Protein AF-A0A5C3Q9J0-F1 (afdb_monomer_lite)

Organism: NCBI:txid1884261

pLDDT: mean 81.9, std 16.35, range [31.33, 96.19]

Sequence (127 aa):
MQARLSEILRVDNQVYGLVSDKAHKMFHNQGKLLMTTSTYLPVIKQWLPVLYSFMNGLTSEHYCHHFLVLFQTLTRQRHEDGLQVTDEDFTMVIDFSSAERNGFLQAYIDLHCKTPGMICKAARQVV

Structure (mmCIF, N/CA/C/O backbone):
data_AF-A0A5C3Q9J0-F1
#
_entry.id   AF-A0A5C3Q9J0-F1
#
loop_
_atom_site.group_PDB
_atom_site.id
_atom_site.type_symbol
_atom_site.label_atom_id
_atom_site.label_alt_id
_atom_site.label_comp_id
_atom_site.label_asym_id
_atom_site.label_entity_id
_atom_site.label_seq_id
_atom_site.pdbx_PDB_ins_code
_atom_site.Cartn_x
_atom_site.Cartn_y
_atom_site.Cartn_z
_atom_site.occupancy
_atom_site.B_iso_or_equiv
_atom_site.auth_seq_id
_atom_site.auth_comp_id
_atom_site.auth_asym_id
_atom_site.auth_atom_id
_atom_site.pdbx_PDB_model_num
ATOM 1 N N . MET A 1 1 ? 5.643 -21.568 -8.780 1.00 36.72 1 MET A N 1
ATOM 2 C CA . MET A 1 1 ? 5.944 -20.384 -9.609 1.00 36.72 1 MET A CA 1
ATOM 3 C C . MET A 1 1 ? 5.547 -19.173 -8.779 1.00 36.72 1 MET A C 1
ATOM 5 O O . MET A 1 1 ? 4.367 -19.011 -8.506 1.00 36.72 1 MET A O 1
ATOM 9 N N . GLN A 1 2 ? 6.518 -18.451 -8.225 1.00 44.84 2 GLN A N 1
ATOM 10 C CA . GLN A 1 2 ? 6.285 -17.329 -7.314 1.00 44.84 2 GLN A CA 1
ATOM 11 C C . GLN A 1 2 ? 6.453 -16.063 -8.157 1.00 44.84 2 GLN A C 1
ATOM 13 O O . GLN A 1 2 ? 7.580 -15.705 -8.481 1.00 44.84 2 GLN A O 1
ATOM 18 N N . ALA A 1 3 ? 5.352 -15.473 -8.623 1.00 55.72 3 ALA A N 1
ATOM 19 C CA . ALA A 1 3 ? 5.425 -14.219 -9.369 1.00 55.72 3 ALA A CA 1
ATOM 20 C C . ALA A 1 3 ? 5.941 -13.119 -8.428 1.00 55.72 3 ALA A C 1
ATOM 22 O O . ALA A 1 3 ? 5.452 -13.004 -7.298 1.00 55.72 3 ALA A O 1
ATOM 23 N N . ARG A 1 4 ? 6.952 -12.351 -8.850 1.00 69.38 4 ARG A N 1
ATOM 24 C CA . ARG A 1 4 ? 7.488 -11.247 -8.041 1.00 69.38 4 ARG A CA 1
ATOM 25 C C . ARG A 1 4 ? 6.550 -10.047 -8.188 1.00 69.38 4 ARG A C 1
ATOM 27 O O . ARG A 1 4 ? 6.153 -9.705 -9.297 1.00 69.38 4 ARG A O 1
ATOM 34 N N . LEU A 1 5 ? 6.157 -9.401 -7.085 1.00 69.56 5 LEU A N 1
ATOM 35 C CA . LEU A 1 5 ? 5.207 -8.273 -7.162 1.00 69.56 5 LEU A CA 1
ATOM 36 C C . LEU A 1 5 ? 5.780 -7.103 -7.967 1.00 69.56 5 LEU A C 1
ATOM 38 O O . LEU A 1 5 ? 5.031 -6.390 -8.623 1.00 69.56 5 LEU A O 1
ATOM 42 N N . SER A 1 6 ? 7.100 -6.931 -7.953 1.00 66.81 6 SER A N 1
ATOM 43 C CA . SER A 1 6 ? 7.823 -5.961 -8.775 1.00 66.81 6 SER A CA 1
ATOM 44 C C . SER A 1 6 ? 7.547 -6.115 -10.275 1.00 66.81 6 SER A C 1
ATOM 46 O O . SER A 1 6 ? 7.391 -5.099 -10.952 1.00 66.81 6 SER A O 1
ATOM 48 N N . GLU A 1 7 ? 7.431 -7.351 -10.770 1.00 68.56 7 GLU A N 1
ATOM 49 C CA . GLU A 1 7 ? 7.074 -7.677 -12.160 1.00 68.56 7 GLU A CA 1
ATOM 50 C C . GLU A 1 7 ? 5.585 -7.423 -12.432 1.00 68.56 7 GLU A C 1
ATOM 52 O O . GLU A 1 7 ? 5.209 -6.975 -13.510 1.00 68.56 7 GLU A O 1
ATOM 57 N N . ILE A 1 8 ? 4.724 -7.670 -11.441 1.00 64.56 8 ILE A N 1
ATOM 58 C CA . ILE A 1 8 ? 3.275 -7.448 -11.563 1.00 64.56 8 ILE A CA 1
ATOM 59 C C . ILE A 1 8 ? 2.950 -5.950 -11.615 1.00 64.56 8 ILE A C 1
ATOM 61 O O . ILE A 1 8 ? 2.076 -5.530 -12.370 1.00 64.56 8 ILE A O 1
ATOM 65 N N . LEU A 1 9 ? 3.661 -5.134 -10.835 1.00 69.44 9 LEU A N 1
ATOM 66 C CA . LEU A 1 9 ? 3.438 -3.689 -10.774 1.00 69.44 9 LEU A CA 1
ATOM 67 C C . LEU A 1 9 ? 3.840 -2.955 -12.054 1.00 69.44 9 LEU A C 1
ATOM 69 O O . LEU A 1 9 ? 3.355 -1.844 -12.288 1.00 69.44 9 LEU A O 1
ATOM 73 N N . ARG A 1 10 ? 4.725 -3.550 -12.863 1.00 73.50 10 ARG A N 1
ATOM 74 C CA . ARG A 1 10 ? 5.202 -2.984 -14.126 1.00 73.50 10 ARG A CA 1
ATOM 75 C C . ARG A 1 10 ? 5.204 -4.036 -15.228 1.00 73.50 10 ARG A C 1
ATOM 77 O O . ARG A 1 10 ? 6.181 -4.759 -15.393 1.00 73.50 10 ARG A O 1
ATOM 84 N N . VAL A 1 11 ? 4.146 -4.049 -16.033 1.00 70.44 11 VAL A N 1
ATOM 85 C CA . VAL A 1 11 ? 4.084 -4.848 -17.267 1.00 70.44 11 VAL A CA 1
ATOM 86 C C . VAL A 1 11 ? 4.301 -3.908 -18.449 1.00 70.44 11 VAL A C 1
ATOM 88 O O . 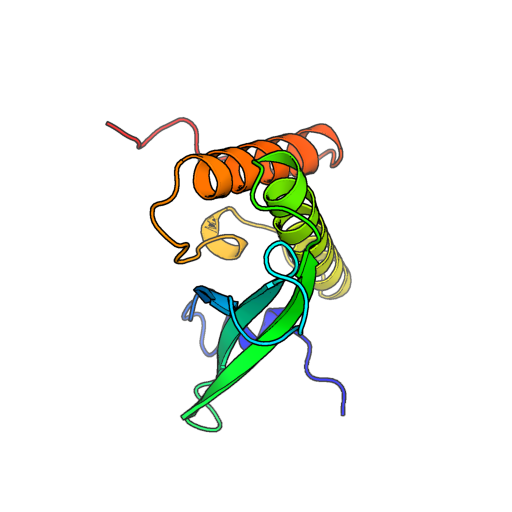VAL A 1 11 ? 3.674 -2.854 -18.510 1.00 70.44 11 VAL A O 1
ATOM 91 N N . ASP A 1 12 ? 5.234 -4.242 -19.345 1.00 69.00 12 ASP A N 1
ATOM 92 C CA . ASP A 1 12 ? 5.585 -3.440 -20.531 1.00 69.00 12 ASP A CA 1
ATOM 93 C C . ASP A 1 12 ? 5.888 -1.958 -20.227 1.00 69.00 12 ASP A C 1
ATOM 95 O O . ASP A 1 12 ? 5.523 -1.052 -20.974 1.00 69.00 12 ASP A O 1
ATOM 99 N N . ASN A 1 13 ? 6.569 -1.703 -19.101 1.00 68.19 13 ASN A N 1
ATOM 100 C CA . ASN A 1 13 ? 6.906 -0.362 -18.604 1.00 68.19 13 ASN A CA 1
ATOM 101 C C . ASN A 1 13 ? 5.688 0.511 -18.212 1.00 68.19 13 ASN A C 1
ATOM 103 O O . ASN A 1 13 ? 5.849 1.698 -17.928 1.00 68.19 13 ASN A O 1
ATOM 107 N N . GLN A 1 14 ? 4.482 -0.064 -18.147 1.00 69.31 14 GLN A N 1
ATOM 108 C CA . GLN A 1 14 ? 3.278 0.588 -17.633 1.00 69.31 14 GLN A CA 1
ATOM 109 C C . GLN A 1 14 ? 3.084 0.274 -16.144 1.00 69.31 14 GLN A C 1
ATOM 111 O O . GLN A 1 14 ? 3.127 -0.883 -15.730 1.00 69.31 14 GLN A O 1
ATOM 116 N N . VAL A 1 15 ? 2.837 1.309 -15.335 1.00 72.75 15 VAL A N 1
ATOM 117 C CA . VAL A 1 15 ? 2.543 1.174 -13.900 1.00 72.75 15 VAL A CA 1
ATOM 118 C C . VAL A 1 15 ? 1.040 0.951 -13.713 1.00 72.75 15 VAL A C 1
ATOM 120 O O . VAL A 1 15 ? 0.246 1.829 -14.047 1.00 72.75 15 VAL A O 1
ATOM 123 N N . TYR A 1 16 ? 0.643 -0.205 -13.170 1.00 76.88 16 TYR A N 1
ATOM 124 C CA . TYR A 1 16 ? -0.774 -0.534 -12.910 1.00 76.88 16 TYR A CA 1
ATOM 125 C C . TYR A 1 16 ? -1.272 -0.087 -11.528 1.00 76.88 16 TYR A C 1
ATOM 127 O O . TYR A 1 16 ? -2.465 -0.180 -11.241 1.00 76.88 16 TYR A O 1
ATOM 135 N N . GLY A 1 17 ? -0.372 0.460 -10.706 1.00 82.12 17 GLY A N 1
ATOM 136 C CA . GLY A 1 17 ? -0.678 1.037 -9.401 1.00 82.12 17 GLY A CA 1
ATOM 137 C C . GLY A 1 17 ? -1.188 0.018 -8.381 1.00 82.12 17 GLY A C 1
ATOM 138 O O . GLY A 1 17 ? -1.295 -1.186 -8.636 1.00 82.12 17 GLY A O 1
ATOM 139 N N . LEU A 1 18 ? -1.487 0.524 -7.190 1.00 91.44 18 LEU A N 1
ATOM 140 C CA . LEU A 1 18 ? -2.059 -0.242 -6.086 1.00 91.44 18 LEU A CA 1
ATOM 141 C C . LEU A 1 18 ? -3.362 0.418 -5.629 1.00 91.44 18 LEU A C 1
ATOM 143 O O . LEU A 1 18 ? -3.524 1.632 -5.727 1.00 91.44 18 LEU A O 1
ATOM 147 N N . VAL A 1 19 ? -4.290 -0.380 -5.118 1.00 93.31 19 VAL A N 1
ATOM 148 C CA . VAL A 1 19 ? -5.539 0.096 -4.519 1.00 93.31 19 VAL A CA 1
ATOM 149 C C . VAL A 1 19 ? -5.685 -0.553 -3.159 1.00 93.31 19 VAL A C 1
ATOM 151 O O . VAL A 1 19 ? -5.623 -1.782 -3.066 1.00 93.31 19 VAL A O 1
ATOM 154 N N . SER A 1 20 ? -5.884 0.255 -2.123 1.00 93.44 20 SER A N 1
ATOM 155 C CA . SER A 1 20 ? -6.139 -0.237 -0.775 1.00 93.44 20 SER A CA 1
ATOM 156 C C . SER A 1 20 ? -7.565 0.052 -0.333 1.00 93.44 20 SER A C 1
ATOM 158 O O . SER A 1 20 ? -8.053 1.162 -0.513 1.00 93.44 20 SER A O 1
ATOM 160 N N . ASP A 1 21 ? -8.216 -0.950 0.253 1.00 92.50 21 ASP A N 1
ATOM 161 C CA . ASP A 1 21 ? -9.590 -0.855 0.749 1.00 92.50 21 ASP A CA 1
ATOM 162 C C . ASP A 1 21 ? -9.779 -1.661 2.045 1.00 92.50 21 ASP A C 1
ATOM 164 O O . ASP A 1 21 ? -9.073 -2.645 2.315 1.00 92.50 21 ASP A O 1
ATOM 168 N N . LYS A 1 22 ? -10.759 -1.244 2.850 1.00 90.75 22 LYS A N 1
ATOM 169 C CA . LYS A 1 22 ? -11.082 -1.802 4.163 1.00 90.75 22 LYS A CA 1
ATOM 170 C C . LYS A 1 22 ? -12.427 -2.525 4.175 1.00 90.75 22 LYS A C 1
ATOM 172 O O . LYS A 1 22 ? -13.498 -1.952 3.999 1.00 90.75 22 LYS A O 1
ATOM 177 N N . ALA A 1 23 ? -12.399 -3.798 4.558 1.00 89.00 23 ALA A N 1
ATOM 178 C CA . ALA A 1 23 ? -13.602 -4.592 4.777 1.00 89.00 23 ALA A CA 1
ATOM 179 C C . ALA A 1 23 ? -14.050 -4.533 6.251 1.00 89.00 23 ALA A C 1
ATOM 181 O O . ALA A 1 23 ? -13.543 -5.255 7.114 1.00 89.00 23 ALA A O 1
ATOM 182 N N . HIS A 1 24 ? -15.056 -3.698 6.534 1.00 80.81 24 HIS A N 1
ATOM 183 C CA . HIS A 1 24 ? -15.587 -3.440 7.885 1.00 80.81 24 HIS A CA 1
ATOM 184 C C . HIS A 1 24 ? -16.414 -4.579 8.512 1.00 80.81 24 HIS A C 1
ATOM 186 O O . HIS A 1 24 ? -16.765 -4.503 9.686 1.00 80.81 24 HIS A O 1
ATOM 192 N N . LYS A 1 25 ? -16.770 -5.615 7.744 1.00 82.06 25 LYS A N 1
ATOM 193 C CA . LYS A 1 25 ? -17.663 -6.708 8.188 1.00 82.06 25 LYS A CA 1
ATOM 194 C C . LYS A 1 25 ? -17.045 -8.096 8.044 1.00 82.06 25 LYS A C 1
ATOM 196 O O . LYS A 1 25 ? -17.752 -9.094 8.115 1.00 82.06 25 LYS A O 1
ATOM 201 N N . MET A 1 26 ? -15.732 -8.158 7.829 1.00 85.06 26 MET A N 1
ATOM 202 C CA . MET A 1 26 ? -15.028 -9.433 7.703 1.00 85.06 26 MET A CA 1
ATOM 203 C C . MET A 1 26 ? -14.937 -10.172 9.045 1.00 85.06 26 MET A C 1
ATOM 205 O O . MET A 1 26 ? -14.949 -11.399 9.088 1.00 85.06 26 MET A O 1
ATOM 209 N N . PHE A 1 27 ? -14.862 -9.430 10.152 1.00 87.81 27 PHE A N 1
ATOM 210 C CA . PHE A 1 27 ? -14.717 -9.983 11.495 1.00 87.81 27 PHE A CA 1
ATOM 211 C C . PHE A 1 27 ? -15.938 -9.667 12.359 1.00 87.81 27 PHE A C 1
ATOM 213 O O . PHE A 1 27 ? -16.563 -8.621 12.219 1.00 87.81 27 PHE A O 1
ATOM 220 N N . HIS A 1 28 ? -16.240 -10.564 13.300 1.00 83.94 28 HIS A N 1
ATOM 221 C CA . HIS A 1 28 ? -17.400 -10.447 14.189 1.00 83.94 28 HIS A CA 1
ATOM 222 C C . HIS A 1 28 ? -17.358 -9.201 15.103 1.00 83.94 28 HIS A C 1
ATOM 224 O O . HIS A 1 28 ? -18.398 -8.678 15.495 1.00 83.94 28 HIS A O 1
ATOM 230 N N . ASN A 1 29 ? -16.168 -8.696 15.452 1.00 83.31 29 ASN A N 1
ATOM 231 C CA . ASN A 1 29 ? -16.029 -7.578 16.392 1.00 83.31 29 ASN A CA 1
ATOM 232 C C . ASN A 1 29 ? -15.997 -6.227 15.660 1.00 83.31 29 ASN A C 1
ATOM 234 O O . ASN A 1 29 ? -15.154 -6.024 14.789 1.00 83.31 29 ASN A O 1
ATOM 238 N N . GLN A 1 30 ? -16.798 -5.262 16.126 1.00 69.00 30 GLN A N 1
ATOM 239 C CA . GLN A 1 30 ? -17.023 -3.943 15.501 1.00 69.00 30 GLN A CA 1
ATOM 240 C C . GLN A 1 30 ? -15.820 -2.966 15.471 1.00 69.00 30 GLN A C 1
ATOM 242 O O . GLN A 1 30 ? -15.974 -1.818 15.075 1.00 69.00 30 GLN A O 1
ATOM 247 N N . GLY A 1 31 ? -14.615 -3.401 15.842 1.00 78.75 31 GLY A N 1
ATOM 248 C CA . GLY A 1 31 ? -13.375 -2.614 15.725 1.00 78.75 31 GLY A CA 1
ATOM 249 C C . GLY A 1 31 ? -12.265 -3.318 14.944 1.00 78.75 31 GLY A C 1
ATOM 250 O O . GLY A 1 31 ? -11.159 -2.797 14.848 1.00 78.75 31 GLY A O 1
ATOM 251 N N . LYS A 1 32 ? -12.538 -4.519 14.422 1.00 88.19 32 LYS A N 1
ATOM 252 C CA . LYS A 1 32 ? -11.579 -5.325 13.668 1.00 88.19 32 LYS A CA 1
ATOM 253 C C . LYS A 1 32 ? -11.939 -5.273 12.193 1.00 88.19 32 LYS A C 1
ATOM 255 O O . LYS A 1 32 ? -13.082 -5.535 11.828 1.00 88.19 32 LYS A O 1
ATOM 260 N N . LEU A 1 33 ? -10.961 -4.990 11.350 1.00 91.31 33 LEU A N 1
ATOM 261 C CA . LEU A 1 33 ? -11.139 -4.906 9.906 1.00 91.31 33 LEU A CA 1
ATOM 262 C C . LEU A 1 33 ? -10.016 -5.628 9.173 1.00 91.31 33 LEU A C 1
ATOM 264 O O . LEU A 1 33 ? -8.925 -5.845 9.705 1.00 91.31 33 LEU A O 1
ATOM 268 N N . LEU A 1 34 ? -10.326 -6.011 7.940 1.00 93.50 34 LEU A N 1
ATOM 269 C CA . LEU A 1 34 ? -9.351 -6.515 6.992 1.00 93.50 34 LEU A CA 1
ATOM 270 C C . LEU A 1 34 ? -9.017 -5.385 6.024 1.00 93.50 34 LEU A C 1
ATOM 272 O O . LEU A 1 34 ? -9.888 -4.946 5.276 1.00 93.50 34 LEU A O 1
ATOM 276 N N . MET A 1 35 ? -7.773 -4.928 6.050 1.00 94.44 35 MET A N 1
ATOM 277 C CA . MET A 1 35 ? -7.227 -4.033 5.039 1.00 94.44 35 MET A CA 1
ATOM 278 C C . MET A 1 35 ? -6.618 -4.873 3.925 1.00 94.44 35 MET A C 1
ATOM 280 O O . MET A 1 35 ? -5.857 -5.807 4.194 1.00 94.44 35 MET A O 1
ATOM 284 N N . THR A 1 36 ? -6.961 -4.554 2.685 1.00 94.94 36 THR A N 1
ATOM 285 C CA . THR A 1 36 ? -6.449 -5.248 1.505 1.00 94.94 36 THR A CA 1
ATOM 286 C C . THR A 1 36 ? -5.816 -4.235 0.581 1.00 94.94 36 THR A C 1
ATOM 288 O O . THR A 1 36 ? -6.489 -3.300 0.175 1.00 94.94 36 THR A O 1
ATOM 291 N N . THR A 1 37 ? -4.563 -4.453 0.198 1.00 94.44 37 THR A N 1
ATOM 292 C CA . THR A 1 37 ? -3.960 -3.778 -0.952 1.00 94.44 37 THR A CA 1
ATOM 293 C C . THR A 1 37 ? -3.941 -4.738 -2.130 1.00 94.44 37 THR A C 1
ATOM 295 O O . THR A 1 37 ? -3.474 -5.867 -1.985 1.00 94.44 37 THR A O 1
ATOM 298 N N . SER A 1 38 ? -4.424 -4.296 -3.287 1.00 93.50 38 SER A N 1
ATOM 299 C CA . SER A 1 38 ? -4.486 -5.070 -4.528 1.00 93.50 38 SER A CA 1
ATOM 300 C C . SER A 1 38 ? -3.841 -4.317 -5.687 1.00 93.50 38 SER A C 1
ATOM 302 O O . SER A 1 38 ? -3.740 -3.095 -5.666 1.00 93.50 38 SER A O 1
ATOM 304 N N . THR A 1 39 ? -3.440 -5.041 -6.725 1.00 91.12 39 THR A N 1
ATOM 305 C CA . THR A 1 39 ? -2.968 -4.479 -7.998 1.00 91.12 39 THR A CA 1
ATOM 306 C C . THR A 1 39 ? -3.651 -5.193 -9.158 1.00 91.12 39 THR A C 1
ATOM 308 O O . THR A 1 39 ? -4.096 -6.334 -9.012 1.00 91.12 39 THR A O 1
ATOM 311 N N . TYR A 1 40 ? -3.777 -4.536 -10.305 1.00 88.88 40 TYR A N 1
ATOM 312 C CA . TYR A 1 40 ? -4.367 -5.148 -11.489 1.00 88.88 40 TYR A CA 1
ATOM 313 C C . TYR A 1 40 ? -3.296 -5.899 -12.282 1.00 88.88 40 TYR A C 1
ATOM 315 O O . TYR A 1 40 ? -2.304 -5.301 -12.682 1.00 88.88 40 TYR A O 1
ATOM 323 N N . LEU A 1 41 ? -3.507 -7.194 -12.544 1.00 86.56 41 LEU A N 1
ATOM 324 C CA . LEU A 1 41 ? -2.631 -7.999 -13.395 1.00 86.56 41 LEU A CA 1
ATOM 325 C C . LEU A 1 41 ? -3.211 -8.081 -14.821 1.00 86.56 41 LEU A C 1
ATOM 327 O O . LEU A 1 41 ? -4.197 -8.798 -15.038 1.00 86.56 41 LEU A O 1
ATOM 331 N N . PRO A 1 42 ? -2.593 -7.427 -15.824 1.00 84.81 42 PRO A N 1
ATOM 332 C CA . PRO A 1 42 ? -3.115 -7.380 -17.194 1.00 84.81 42 PRO A CA 1
ATOM 333 C C . PRO A 1 42 ? -3.166 -8.740 -17.882 1.00 84.81 42 PRO A C 1
ATOM 335 O O . PRO A 1 42 ? -4.070 -8.988 -18.676 1.00 84.81 42 PRO A O 1
ATOM 338 N N . VAL A 1 43 ? -2.222 -9.628 -17.548 1.00 84.62 43 VAL A N 1
ATOM 339 C CA . VAL A 1 43 ? -2.087 -10.961 -18.158 1.00 84.62 43 VAL A CA 1
ATOM 340 C C . VAL A 1 43 ? -3.366 -11.780 -17.988 1.00 84.62 43 VAL A C 1
ATOM 342 O O . VAL A 1 43 ? -3.845 -12.386 -18.942 1.00 84.62 43 VAL A O 1
ATOM 345 N N . ILE A 1 44 ? -3.946 -11.761 -16.785 1.00 87.94 44 ILE A N 1
ATOM 346 C CA . ILE A 1 44 ? -5.191 -12.481 -16.467 1.00 87.94 44 ILE A CA 1
ATOM 347 C C . ILE A 1 44 ? -6.417 -11.564 -16.414 1.00 87.94 44 ILE A C 1
ATOM 349 O O . ILE A 1 44 ? -7.531 -12.047 -16.236 1.00 87.94 44 ILE A O 1
ATOM 353 N N . LYS A 1 45 ? -6.221 -10.249 -16.573 1.00 89.00 45 LYS A N 1
ATOM 354 C CA . LYS A 1 45 ? -7.255 -9.207 -16.511 1.00 89.00 45 LYS A CA 1
ATOM 355 C C . LYS A 1 45 ? -8.043 -9.194 -15.196 1.00 89.00 45 LYS A C 1
ATOM 357 O O . LYS A 1 45 ? -9.266 -9.056 -15.196 1.00 89.00 45 LYS A O 1
ATOM 362 N N . GLN A 1 46 ? -7.353 -9.365 -14.070 1.00 91.38 46 GLN A N 1
ATOM 363 C CA . GLN A 1 46 ? -7.972 -9.421 -12.742 1.00 91.38 46 GLN A CA 1
ATOM 364 C C . GLN A 1 46 ? -7.179 -8.620 -11.713 1.00 91.38 46 GLN A C 1
ATOM 366 O O . GLN A 1 46 ? -5.967 -8.453 -11.832 1.00 91.38 46 GLN A O 1
ATOM 371 N N . TRP A 1 47 ? -7.880 -8.161 -10.677 1.00 90.69 47 TRP A N 1
ATOM 372 C CA . TRP A 1 47 ? -7.263 -7.601 -9.480 1.00 90.69 47 TRP A CA 1
ATOM 373 C C . TRP A 1 47 ? -6.746 -8.728 -8.594 1.00 90.69 47 TRP A C 1
ATOM 375 O O . TRP A 1 47 ? -7.495 -9.637 -8.238 1.00 90.69 47 TRP A O 1
ATOM 385 N N . LEU A 1 48 ? -5.466 -8.658 -8.241 1.00 90.69 48 LEU A N 1
ATOM 386 C CA . LEU A 1 48 ? -4.815 -9.596 -7.344 1.00 90.69 48 LEU A CA 1
ATOM 387 C C . LEU A 1 48 ? -4.499 -8.924 -6.008 1.00 90.69 48 LEU A C 1
ATOM 389 O O . LEU A 1 48 ? -3.948 -7.819 -6.001 1.00 90.69 48 LEU A O 1
ATOM 393 N N . PRO A 1 49 ? -4.790 -9.589 -4.880 1.00 91.62 49 PRO A N 1
ATOM 394 C CA . PRO A 1 49 ? -4.379 -9.100 -3.578 1.00 91.62 49 PRO A CA 1
ATOM 395 C C . PRO A 1 49 ? -2.859 -9.214 -3.426 1.00 91.62 49 PRO A C 1
ATOM 397 O O . PRO A 1 49 ? -2.266 -10.265 -3.663 1.00 91.62 49 PRO A O 1
ATOM 400 N N . VAL A 1 50 ? -2.241 -8.118 -3.003 1.00 90.94 50 VAL A N 1
ATOM 401 C CA . VAL A 1 50 ? -0.803 -7.993 -2.736 1.00 90.94 50 VAL A CA 1
ATOM 402 C C . VAL A 1 50 ? -0.513 -8.155 -1.249 1.00 90.94 50 VAL A C 1
ATOM 404 O O . VAL A 1 50 ? 0.445 -8.824 -0.867 1.00 90.94 50 VAL A O 1
ATOM 407 N N . LEU A 1 51 ? -1.350 -7.553 -0.402 1.00 93.75 51 LEU A N 1
ATOM 408 C CA . LEU A 1 51 ? -1.192 -7.593 1.045 1.00 93.75 51 LEU A CA 1
ATOM 409 C C . LEU A 1 51 ? -2.553 -7.599 1.730 1.00 93.75 51 LEU A C 1
ATOM 411 O O . LEU A 1 51 ? -3.386 -6.729 1.484 1.00 93.75 51 LEU A O 1
ATOM 415 N N . TYR A 1 52 ? -2.723 -8.537 2.656 1.00 94.94 52 TYR A N 1
ATOM 416 C CA . TYR A 1 52 ? -3.797 -8.523 3.638 1.00 94.94 52 TYR A CA 1
ATOM 417 C C . TYR A 1 52 ? -3.240 -8.111 4.994 1.00 94.94 52 TYR A C 1
ATOM 419 O O . TYR A 1 52 ? -2.188 -8.590 5.420 1.00 94.94 52 TYR A O 1
ATOM 427 N N . SER A 1 53 ? -3.953 -7.249 5.706 1.00 94.75 53 SER A N 1
ATOM 428 C CA . SER A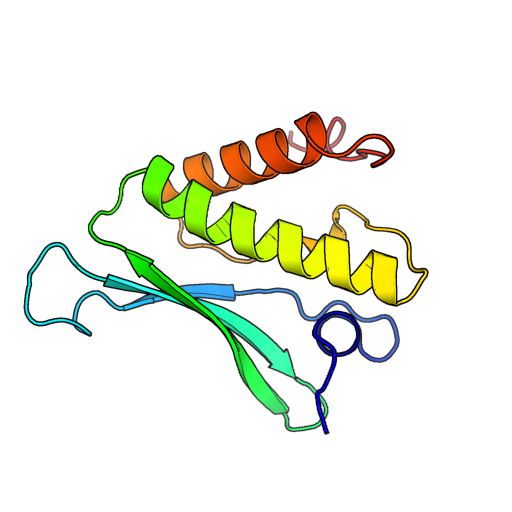 1 53 ? -3.615 -6.903 7.081 1.00 94.75 53 SER A CA 1
ATOM 429 C C . SER A 1 53 ? -4.844 -6.923 7.959 1.00 94.75 53 SER A C 1
ATOM 431 O O . SER A 1 53 ? -5.857 -6.283 7.684 1.00 94.75 53 SER A O 1
ATOM 433 N N . PHE A 1 54 ? -4.727 -7.665 9.049 1.00 94.75 54 PHE A N 1
ATOM 434 C CA . PHE A 1 54 ? -5.645 -7.544 10.159 1.00 94.75 54 PHE A CA 1
ATOM 435 C C . PHE A 1 54 ? -5.342 -6.244 10.903 1.00 94.75 54 PHE A C 1
ATOM 437 O O . PHE A 1 54 ? -4.207 -6.022 11.323 1.00 94.75 54 PHE A O 1
ATOM 444 N N . MET A 1 55 ? -6.356 -5.407 11.094 1.00 92.81 55 MET A N 1
ATOM 445 C CA . MET A 1 55 ? -6.251 -4.190 11.891 1.00 92.81 55 MET A CA 1
ATOM 446 C C . MET A 1 55 ? -7.303 -4.222 12.998 1.00 92.81 55 MET A C 1
ATOM 448 O O . MET A 1 55 ? -8.483 -4.468 12.753 1.00 92.81 55 MET A O 1
ATOM 452 N N . ASN A 1 56 ? -6.875 -3.969 14.232 1.00 92.00 56 ASN A N 1
ATOM 453 C CA . ASN A 1 56 ? -7.719 -3.866 15.427 1.00 92.00 56 ASN A CA 1
ATOM 454 C C . ASN A 1 56 ? -8.118 -2.416 15.757 1.00 92.00 56 ASN A C 1
ATOM 456 O O . ASN A 1 56 ? -8.497 -2.127 16.893 1.00 92.00 56 ASN A O 1
ATOM 460 N N . GLY A 1 57 ? -8.028 -1.519 14.777 1.00 90.56 57 GLY A N 1
ATOM 461 C CA . GLY A 1 57 ? -8.368 -0.113 14.908 1.00 90.56 57 GLY A CA 1
ATOM 462 C C . GLY A 1 57 ? -8.224 0.629 13.582 1.00 90.56 57 GLY A C 1
ATOM 463 O O . GLY A 1 57 ? -7.719 0.088 12.603 1.00 90.56 57 GLY A O 1
ATOM 464 N N . LEU A 1 58 ? -8.683 1.880 13.561 1.00 90.94 58 LEU A N 1
ATOM 465 C CA . LEU A 1 58 ? -8.702 2.762 12.383 1.00 90.94 58 LEU A CA 1
ATOM 466 C C . LEU A 1 58 ? -7.854 4.028 12.604 1.00 90.94 58 LEU A C 1
ATOM 468 O O . LEU A 1 58 ? -8.136 5.079 12.032 1.00 90.94 58 LEU A O 1
ATOM 472 N N . THR A 1 59 ? -6.849 3.966 13.482 1.00 94.25 59 THR A N 1
ATOM 473 C CA . THR A 1 59 ? -5.959 5.112 13.738 1.00 94.25 59 THR A CA 1
ATOM 474 C C . THR A 1 59 ? -4.861 5.187 12.679 1.00 94.25 59 THR A C 1
ATOM 476 O O . THR A 1 59 ? -4.532 4.182 12.048 1.00 94.25 59 THR A O 1
ATOM 479 N N . SER A 1 60 ? -4.243 6.362 12.520 1.00 95.94 60 SER A N 1
ATOM 480 C CA . SER A 1 60 ? -3.117 6.555 11.595 1.00 95.94 60 SER A CA 1
ATOM 481 C C . SER A 1 60 ? -1.971 5.576 11.839 1.00 95.94 60 SER A C 1
ATOM 483 O O . SER A 1 60 ? -1.313 5.153 10.898 1.00 95.94 60 SER A O 1
ATOM 485 N N . GLU A 1 61 ? -1.757 5.173 13.092 1.00 96.19 61 GLU A N 1
ATOM 486 C CA . GLU A 1 61 ? -0.747 4.181 13.456 1.00 96.19 61 GLU A CA 1
ATOM 487 C C . GLU A 1 61 ? -1.046 2.807 12.842 1.00 96.19 61 GLU A C 1
ATOM 489 O O . GLU A 1 61 ? -0.148 2.177 12.289 1.00 96.19 61 GLU A O 1
ATOM 494 N N . HIS A 1 62 ? -2.301 2.351 12.870 1.00 94.94 62 HIS A N 1
ATOM 495 C CA . HIS A 1 62 ? -2.668 1.062 12.277 1.00 94.94 62 HIS A CA 1
ATOM 496 C C . HIS A 1 62 ? -2.429 1.071 10.760 1.00 94.94 62 HIS A C 1
ATOM 498 O O . HIS A 1 62 ? -1.868 0.122 10.213 1.00 94.94 62 HIS A O 1
ATOM 504 N N . TYR A 1 63 ? -2.799 2.164 10.087 1.00 95.44 63 TYR A N 1
ATOM 505 C CA . TYR A 1 63 ? -2.541 2.335 8.656 1.00 95.44 63 TYR A CA 1
ATOM 506 C C . TYR A 1 63 ? -1.046 2.445 8.342 1.00 95.44 63 TYR A C 1
ATOM 508 O O . TYR A 1 63 ? -0.585 1.854 7.370 1.00 95.44 63 TYR A O 1
ATOM 516 N N . CYS A 1 64 ? -0.274 3.139 9.185 1.00 95.88 64 CYS A N 1
ATOM 517 C CA . CYS A 1 64 ? 1.178 3.241 9.042 1.00 95.88 64 CYS A CA 1
ATOM 518 C C . CYS A 1 64 ? 1.829 1.855 9.005 1.00 95.88 64 CYS A C 1
ATOM 520 O O . CYS A 1 64 ? 2.609 1.572 8.103 1.00 95.88 64 CYS A O 1
ATOM 522 N N . HIS A 1 65 ? 1.447 0.951 9.910 1.00 95.88 65 HIS A N 1
ATOM 523 C CA . HIS A 1 65 ? 1.971 -0.416 9.903 1.00 95.88 65 HIS A CA 1
ATOM 524 C C . HIS A 1 65 ? 1.644 -1.167 8.603 1.00 95.88 65 HIS A C 1
ATOM 526 O O . HIS A 1 65 ? 2.524 -1.825 8.048 1.00 95.88 65 HIS A O 1
ATOM 532 N N . HIS A 1 66 ? 0.413 -1.048 8.088 1.00 95.56 66 HIS A N 1
ATOM 533 C CA . HIS A 1 66 ? 0.023 -1.670 6.818 1.00 95.56 66 HIS A CA 1
ATOM 534 C C . HIS A 1 66 ? 0.891 -1.177 5.651 1.00 95.56 66 HIS A C 1
ATOM 536 O O . HIS A 1 66 ? 1.492 -1.982 4.934 1.00 95.56 66 HIS A O 1
ATOM 542 N N . PHE A 1 67 ? 0.993 0.144 5.484 1.00 95.44 67 PHE A N 1
ATOM 543 C CA . PHE A 1 67 ? 1.747 0.737 4.381 1.00 95.44 67 PHE A CA 1
ATOM 544 C C . PHE A 1 67 ? 3.256 0.538 4.531 1.00 95.44 67 PHE A C 1
ATOM 546 O O . PHE A 1 67 ? 3.928 0.268 3.543 1.00 95.44 67 PHE A O 1
ATOM 553 N N . LEU A 1 68 ? 3.800 0.578 5.748 1.00 95.00 68 LEU A N 1
ATOM 554 C CA . LEU A 1 68 ? 5.230 0.370 5.971 1.00 95.00 68 LEU A CA 1
ATOM 555 C C . LEU A 1 68 ? 5.657 -1.044 5.558 1.00 95.00 68 LEU A C 1
ATOM 557 O O . LEU A 1 68 ? 6.666 -1.200 4.873 1.00 95.00 68 LEU A O 1
ATOM 561 N N . VAL A 1 69 ? 4.869 -2.065 5.912 1.00 94.56 69 VAL A N 1
ATOM 562 C CA . VAL A 1 69 ? 5.125 -3.453 5.492 1.00 94.56 69 VAL A CA 1
ATOM 563 C C . VAL A 1 69 ? 5.032 -3.594 3.972 1.00 94.56 69 VAL A C 1
ATOM 565 O O . VAL A 1 69 ? 5.881 -4.253 3.362 1.00 94.56 69 VAL A O 1
ATOM 568 N N . LEU A 1 70 ? 4.033 -2.959 3.349 1.00 93.50 70 LEU A N 1
ATOM 569 C CA . LEU A 1 70 ? 3.899 -2.926 1.894 1.00 93.50 70 LEU A CA 1
ATOM 570 C C . LEU A 1 70 ? 5.148 -2.313 1.249 1.00 93.50 70 LEU A C 1
ATOM 572 O O . LEU A 1 70 ? 5.786 -2.956 0.418 1.00 93.50 70 LEU A O 1
ATOM 576 N N . PHE A 1 71 ? 5.550 -1.118 1.677 1.00 92.50 71 PHE A N 1
ATOM 577 C CA . PHE A 1 71 ? 6.687 -0.403 1.106 1.00 92.50 71 PHE A CA 1
ATOM 578 C C . PHE A 1 71 ? 8.003 -1.155 1.285 1.00 92.50 71 PHE A C 1
ATOM 580 O O . PHE A 1 71 ? 8.758 -1.300 0.329 1.00 92.50 71 PHE A O 1
ATOM 587 N N . GLN A 1 72 ? 8.259 -1.703 2.475 1.00 91.88 72 GLN A N 1
ATOM 588 C CA . GLN A 1 72 ? 9.441 -2.530 2.723 1.00 91.88 72 GLN A CA 1
ATOM 589 C C . GLN A 1 72 ? 9.476 -3.760 1.813 1.00 91.88 72 GLN A C 1
ATOM 591 O O . GLN A 1 72 ? 10.543 -4.135 1.328 1.00 91.88 72 GLN A O 1
ATOM 596 N N . THR A 1 73 ? 8.320 -4.375 1.553 1.00 89.81 73 THR A N 1
ATOM 597 C CA . THR A 1 73 ? 8.219 -5.530 0.653 1.00 89.81 73 THR A CA 1
ATOM 598 C C . THR A 1 73 ? 8.562 -5.146 -0.784 1.00 89.81 73 THR A C 1
ATOM 600 O O . THR A 1 73 ? 9.378 -5.825 -1.406 1.00 89.81 73 THR A O 1
ATOM 603 N N . LEU A 1 74 ? 8.003 -4.041 -1.283 1.00 87.88 74 LEU A N 1
ATOM 604 C CA . LEU A 1 74 ? 8.265 -3.540 -2.635 1.00 87.88 74 LEU A CA 1
ATOM 605 C C . LEU A 1 74 ? 9.727 -3.124 -2.819 1.00 87.88 74 LEU A C 1
ATOM 607 O O . LEU A 1 74 ? 10.374 -3.551 -3.775 1.00 87.88 74 LEU A O 1
ATOM 611 N N . THR A 1 75 ? 10.266 -2.357 -1.869 1.00 88.75 75 THR A N 1
ATOM 612 C CA . THR A 1 75 ? 11.671 -1.936 -1.841 1.00 88.75 75 THR A CA 1
ATOM 613 C C . THR A 1 75 ? 12.603 -3.140 -1.842 1.00 88.75 75 THR A C 1
ATOM 615 O O . THR A 1 75 ? 13.507 -3.223 -2.672 1.00 88.75 75 THR A O 1
ATOM 618 N N . ARG A 1 76 ? 12.362 -4.118 -0.958 1.00 87.62 76 ARG A N 1
ATOM 619 C CA . ARG A 1 76 ? 13.174 -5.336 -0.884 1.00 87.62 76 ARG A CA 1
ATOM 620 C C . ARG A 1 76 ? 13.152 -6.111 -2.197 1.00 87.62 76 ARG A C 1
ATOM 622 O O . ARG A 1 76 ? 14.213 -6.493 -2.672 1.00 87.62 76 ARG A O 1
ATOM 629 N N . GLN A 1 77 ? 11.981 -6.307 -2.799 1.00 86.69 77 GLN A N 1
ATOM 630 C CA . GLN A 1 77 ? 11.876 -7.035 -4.066 1.00 86.69 77 GLN A CA 1
ATOM 631 C C . GLN A 1 77 ? 12.585 -6.311 -5.208 1.00 86.69 77 GLN A C 1
ATOM 633 O O . GLN A 1 77 ? 13.320 -6.943 -5.956 1.00 86.69 77 GLN A O 1
ATOM 638 N N . ARG A 1 78 ? 12.458 -4.982 -5.303 1.00 84.25 78 ARG A N 1
ATOM 639 C CA . ARG A 1 78 ? 13.208 -4.204 -6.298 1.00 84.25 78 ARG A CA 1
ATOM 640 C C . ARG A 1 78 ? 14.715 -4.332 -6.120 1.00 84.25 78 ARG A C 1
ATOM 642 O O . ARG A 1 78 ? 15.413 -4.550 -7.105 1.00 84.25 78 ARG A O 1
ATOM 649 N N . HIS A 1 79 ? 15.208 -4.279 -4.884 1.00 85.81 79 HIS A N 1
ATOM 650 C CA . HIS A 1 79 ? 16.621 -4.535 -4.608 1.00 85.81 79 HIS A CA 1
ATOM 651 C C . HIS A 1 79 ? 17.045 -5.965 -4.979 1.00 85.81 79 HIS A C 1
ATOM 653 O O . HIS A 1 79 ? 18.101 -6.136 -5.585 1.00 85.81 79 HIS A O 1
ATOM 659 N N . GLU 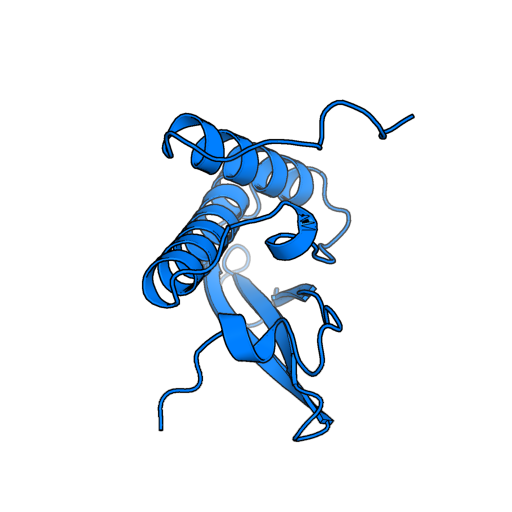A 1 80 ? 16.231 -6.979 -4.667 1.00 86.19 80 GLU A N 1
ATOM 660 C CA . GLU A 1 80 ? 16.463 -8.381 -5.056 1.00 86.19 80 GLU A CA 1
ATOM 661 C C . GLU A 1 80 ? 16.457 -8.582 -6.588 1.00 86.19 80 GLU A C 1
ATOM 663 O O . GLU A 1 80 ? 17.090 -9.515 -7.085 1.00 86.19 80 GLU A O 1
ATOM 668 N N . ASP A 1 81 ? 15.786 -7.701 -7.336 1.00 83.56 81 ASP A N 1
ATOM 669 C CA . ASP A 1 81 ? 15.783 -7.658 -8.806 1.00 83.56 81 ASP A CA 1
ATOM 670 C C . ASP A 1 81 ? 16.927 -6.807 -9.396 1.00 83.56 81 ASP A C 1
ATOM 672 O O . ASP A 1 81 ? 17.056 -6.703 -10.616 1.00 83.56 81 ASP A O 1
ATOM 676 N N . GLY A 1 82 ? 17.750 -6.160 -8.561 1.00 84.38 82 GLY A N 1
ATOM 677 C CA . GLY A 1 82 ? 18.782 -5.216 -9.010 1.00 84.38 82 GLY A CA 1
ATOM 678 C C . GLY A 1 82 ? 18.221 -3.917 -9.607 1.00 84.38 82 GLY A C 1
ATOM 679 O O . GLY A 1 82 ? 18.926 -3.205 -10.322 1.00 84.38 82 GLY A O 1
ATOM 680 N N . LEU A 1 83 ? 16.954 -3.606 -9.329 1.00 83.94 83 LEU A N 1
ATOM 681 C CA . LEU A 1 83 ? 16.250 -2.427 -9.817 1.00 83.94 83 LEU A CA 1
ATOM 682 C C . LEU A 1 83 ? 16.306 -1.288 -8.793 1.00 83.94 83 LEU A C 1
ATOM 684 O O . LEU A 1 83 ? 16.325 -1.504 -7.582 1.00 83.94 83 LEU A O 1
ATOM 688 N N . GLN A 1 84 ? 16.280 -0.052 -9.291 1.00 84.25 84 GLN A N 1
ATOM 689 C CA . GLN A 1 84 ? 16.147 1.126 -8.438 1.00 84.25 84 GLN A CA 1
ATOM 690 C C . GLN A 1 84 ? 14.708 1.272 -7.937 1.00 84.25 84 GLN A C 1
ATOM 692 O O . GLN A 1 84 ? 13.746 0.999 -8.665 1.00 84.25 84 GLN A O 1
ATOM 697 N N . VAL A 1 85 ? 14.578 1.727 -6.693 1.00 84.44 85 VAL A N 1
ATOM 698 C CA . VAL A 1 85 ? 13.293 2.102 -6.101 1.00 84.44 85 VAL A CA 1
ATOM 699 C C . VAL A 1 85 ? 13.009 3.558 -6.441 1.00 84.44 85 VAL A C 1
ATOM 701 O O . VAL A 1 85 ? 13.885 4.415 -6.330 1.00 84.44 85 VAL A O 1
ATOM 704 N N . THR A 1 86 ? 11.786 3.824 -6.876 1.00 85.88 86 THR A N 1
ATOM 705 C CA . THR A 1 86 ? 11.330 5.133 -7.347 1.00 85.88 86 THR A CA 1
ATOM 706 C C . THR A 1 86 ? 10.015 5.505 -6.671 1.00 85.88 86 THR A C 1
ATOM 708 O O . THR A 1 86 ? 9.266 4.614 -6.276 1.00 85.88 86 THR A O 1
ATOM 711 N N . ASP A 1 87 ? 9.718 6.801 -6.548 1.00 85.25 87 ASP A N 1
ATOM 712 C CA . ASP A 1 87 ? 8.489 7.283 -5.896 1.00 85.25 87 ASP A CA 1
ATOM 713 C C . ASP A 1 87 ? 7.230 6.693 -6.579 1.00 85.25 87 ASP A C 1
ATOM 715 O O . ASP A 1 87 ? 6.238 6.390 -5.915 1.00 85.25 87 ASP A O 1
ATOM 719 N N . GLU A 1 88 ? 7.293 6.426 -7.893 1.00 84.06 88 GLU A N 1
ATOM 720 C CA . GLU A 1 88 ? 6.209 5.800 -8.654 1.00 84.06 88 GLU A CA 1
ATOM 721 C C . GLU A 1 88 ? 5.829 4.402 -8.138 1.00 84.06 88 GLU A C 1
ATOM 723 O O . GLU A 1 88 ? 4.679 3.986 -8.299 1.00 84.06 88 GLU A O 1
ATOM 728 N N . ASP A 1 89 ? 6.753 3.688 -7.490 1.00 83.94 89 ASP A N 1
ATOM 729 C CA . ASP A 1 89 ? 6.522 2.337 -6.961 1.00 83.94 89 ASP A CA 1
ATOM 730 C C . ASP A 1 89 ? 5.561 2.317 -5.769 1.00 83.94 89 ASP A C 1
ATOM 732 O O . ASP A 1 89 ? 5.014 1.267 -5.433 1.00 83.94 89 ASP A O 1
ATOM 736 N N . PHE A 1 90 ? 5.314 3.483 -5.172 1.00 87.69 90 PHE A N 1
ATOM 737 C CA . PHE A 1 90 ? 4.379 3.674 -4.067 1.00 87.69 90 PHE A CA 1
ATOM 738 C C . PHE A 1 90 ? 3.075 4.352 -4.509 1.00 87.69 90 PHE A C 1
ATOM 740 O O . PHE A 1 90 ? 2.247 4.702 -3.668 1.00 87.69 90 PHE A O 1
ATOM 747 N N . THR A 1 91 ? 2.869 4.544 -5.820 1.00 86.06 91 THR A N 1
ATOM 748 C CA . THR A 1 91 ? 1.651 5.171 -6.353 1.00 86.06 91 THR A CA 1
ATOM 749 C C . THR A 1 91 ? 0.442 4.288 -6.084 1.00 86.06 91 THR A C 1
ATOM 751 O O . THR A 1 91 ? 0.330 3.178 -6.617 1.00 86.06 91 THR A O 1
ATOM 754 N N . MET A 1 92 ? -0.490 4.796 -5.281 1.00 88.44 92 MET A N 1
ATOM 755 C CA . MET A 1 92 ? -1.659 4.030 -4.883 1.00 88.44 92 MET A CA 1
ATOM 756 C C . MET A 1 92 ? -2.897 4.877 -4.620 1.00 88.44 92 MET A C 1
ATOM 758 O O . MET A 1 92 ? -2.810 6.039 -4.228 1.00 88.44 92 MET A O 1
ATOM 762 N N . VAL A 1 93 ? -4.058 4.262 -4.833 1.00 89.12 93 VAL A N 1
ATOM 763 C CA . VAL A 1 93 ? -5.366 4.799 -4.464 1.00 89.12 93 VAL A CA 1
ATOM 764 C C . VAL A 1 93 ? -5.706 4.276 -3.074 1.00 89.12 93 VAL A C 1
ATOM 766 O O . VAL A 1 93 ? -5.758 3.066 -2.858 1.00 89.12 93 VAL A O 1
ATOM 769 N N . ILE A 1 94 ? -5.923 5.198 -2.144 1.00 88.00 94 ILE A N 1
ATOM 770 C CA . ILE A 1 94 ? -6.357 4.923 -0.771 1.00 88.00 94 ILE A CA 1
ATOM 771 C C . ILE A 1 94 ? -7.706 5.591 -0.526 1.00 88.00 94 ILE A C 1
ATOM 773 O O . ILE A 1 94 ? -8.075 6.537 -1.230 1.00 88.00 94 ILE A O 1
ATOM 777 N N . ASP A 1 95 ? -8.420 5.139 0.497 1.00 82.25 95 ASP A N 1
ATOM 778 C CA . ASP A 1 95 ? -9.652 5.790 0.922 1.00 82.25 95 ASP A CA 1
ATOM 779 C C . ASP A 1 95 ? -9.352 7.181 1.523 1.00 82.25 95 ASP A C 1
ATOM 781 O O . ASP A 1 95 ? -8.346 7.404 2.201 1.00 82.25 95 ASP A O 1
ATOM 785 N N . PHE A 1 96 ? -10.248 8.154 1.318 1.00 70.81 96 PHE A N 1
ATOM 786 C CA . PHE A 1 96 ? -10.037 9.567 1.693 1.00 70.81 96 PHE A CA 1
ATOM 787 C C . PHE A 1 96 ? -10.108 9.858 3.208 1.00 70.81 96 PHE A C 1
ATOM 789 O O . PHE A 1 96 ? -10.362 10.994 3.618 1.00 70.81 96 PHE A O 1
ATOM 796 N N . SER A 1 97 ? -9.904 8.863 4.076 1.00 88.94 97 SER A N 1
ATOM 797 C CA . SER A 1 97 ? -9.927 9.103 5.520 1.00 88.94 97 SER A CA 1
ATOM 798 C C . SER A 1 97 ? -8.637 9.786 5.989 1.00 88.94 97 SER A C 1
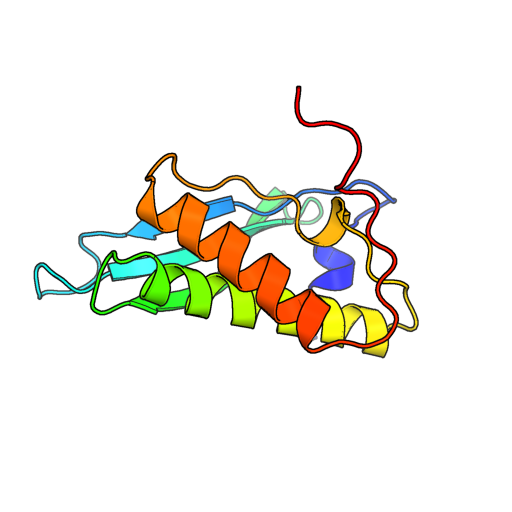ATOM 800 O O . SER A 1 97 ? -7.530 9.417 5.593 1.00 88.94 97 SER A O 1
ATOM 802 N N . SER A 1 98 ? -8.753 10.780 6.876 1.00 93.12 98 SER A N 1
ATOM 803 C CA . SER A 1 98 ? -7.585 11.511 7.392 1.00 93.12 98 SER A CA 1
ATOM 804 C C . SER A 1 98 ? -6.584 10.594 8.098 1.00 93.12 98 SER A C 1
ATOM 806 O O . SER A 1 98 ? -5.379 10.793 7.981 1.00 93.12 98 SER A O 1
ATOM 808 N N . ALA A 1 99 ? -7.073 9.579 8.817 1.00 93.75 99 ALA A N 1
ATOM 809 C CA . ALA A 1 99 ? -6.223 8.609 9.500 1.00 93.75 99 ALA A CA 1
ATOM 810 C C . ALA A 1 99 ? -5.391 7.784 8.507 1.00 93.75 99 ALA A C 1
ATOM 812 O O . ALA A 1 99 ? -4.190 7.621 8.696 1.00 93.75 99 ALA A O 1
ATOM 813 N N . GLU A 1 100 ? -6.006 7.317 7.426 1.00 93.69 100 GLU A N 1
ATOM 814 C CA . GLU A 1 100 ? -5.336 6.526 6.395 1.00 93.69 100 GLU A CA 1
ATOM 815 C C . GLU A 1 100 ? -4.296 7.339 5.633 1.00 93.69 100 GLU A C 1
ATOM 817 O O . GLU A 1 100 ? -3.147 6.912 5.538 1.00 93.69 100 GLU A O 1
ATOM 822 N N . ARG A 1 101 ? -4.646 8.562 5.211 1.00 93.94 101 ARG A N 1
ATOM 823 C CA . ARG A 1 101 ? -3.692 9.493 4.592 1.00 93.94 101 ARG A CA 1
ATOM 824 C C . ARG A 1 101 ? -2.497 9.772 5.505 1.00 93.94 101 ARG A C 1
ATOM 826 O O . ARG A 1 101 ? -1.357 9.743 5.049 1.00 93.94 101 ARG A O 1
ATOM 833 N N . ASN A 1 102 ? -2.741 10.033 6.789 1.00 95.88 102 ASN A N 1
ATOM 834 C CA . ASN A 1 102 ? -1.671 10.292 7.752 1.00 95.88 102 ASN A CA 1
ATOM 835 C C . ASN A 1 102 ? -0.801 9.049 7.984 1.00 95.88 102 ASN A C 1
ATOM 837 O O . ASN A 1 102 ? 0.416 9.170 8.078 1.00 95.88 102 ASN A O 1
ATOM 841 N N . GLY A 1 103 ? -1.407 7.861 8.042 1.00 95.44 103 GLY A N 1
ATOM 842 C CA . GLY A 1 103 ? -0.676 6.601 8.150 1.00 95.44 103 GLY A CA 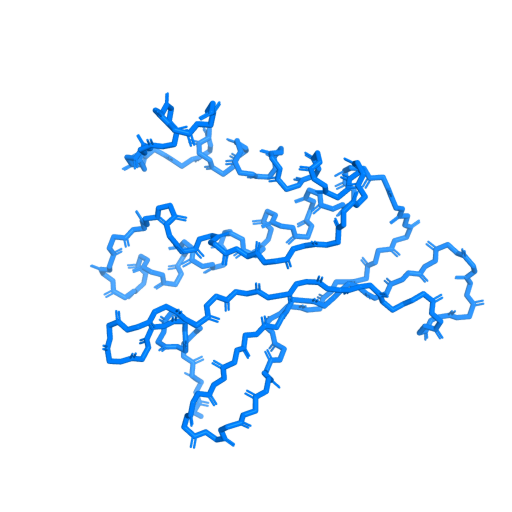1
ATOM 843 C C . GLY A 1 103 ? 0.203 6.325 6.932 1.00 95.44 103 GLY A C 1
ATOM 844 O O . GLY A 1 103 ? 1.364 5.964 7.098 1.00 95.44 103 GLY A O 1
ATOM 845 N N . PHE A 1 104 ? -0.311 6.562 5.722 1.00 94.94 104 PHE A N 1
ATOM 846 C CA . PHE A 1 104 ? 0.454 6.459 4.477 1.00 94.94 104 PHE A CA 1
ATOM 847 C C . PHE A 1 104 ? 1.674 7.389 4.491 1.00 94.94 104 PHE A C 1
ATOM 849 O O . PHE A 1 104 ? 2.798 6.941 4.268 1.00 94.94 104 PHE A O 1
ATOM 856 N N . LEU A 1 105 ? 1.466 8.675 4.801 1.00 94.00 105 LEU A N 1
ATOM 857 C CA . LEU A 1 105 ? 2.547 9.665 4.835 1.00 94.00 105 LEU A CA 1
ATOM 858 C C . LEU A 1 105 ? 3.608 9.306 5.875 1.00 94.00 105 LEU A C 1
ATOM 860 O O . LEU A 1 105 ? 4.801 9.387 5.586 1.00 94.00 105 LEU A O 1
ATOM 864 N N . GLN A 1 106 ? 3.184 8.874 7.065 1.00 95.69 106 GLN A N 1
ATOM 865 C CA . GLN A 1 106 ? 4.113 8.463 8.110 1.00 95.69 106 GLN A CA 1
ATOM 866 C C . GLN A 1 106 ? 4.926 7.238 7.681 1.00 95.69 106 GLN A C 1
ATOM 868 O O . GLN A 1 106 ? 6.142 7.249 7.831 1.00 95.69 106 GLN A O 1
ATOM 873 N N . ALA A 1 107 ? 4.290 6.220 7.095 1.00 95.62 107 ALA A N 1
ATOM 874 C CA . ALA A 1 107 ? 4.981 5.035 6.591 1.00 95.62 107 ALA A CA 1
ATOM 875 C C . ALA A 1 107 ? 6.010 5.377 5.506 1.00 95.62 107 ALA A C 1
ATOM 877 O O . ALA A 1 107 ? 7.099 4.801 5.479 1.00 95.62 107 ALA A O 1
ATOM 878 N N . TYR A 1 108 ? 5.677 6.330 4.633 1.00 93.25 108 TYR A N 1
ATOM 879 C CA . TYR A 1 108 ? 6.576 6.808 3.591 1.00 93.25 108 TYR A CA 1
ATOM 880 C C . TYR A 1 108 ? 7.810 7.482 4.203 1.00 93.25 108 TYR A C 1
ATOM 882 O O . TYR A 1 108 ? 8.940 7.090 3.919 1.00 93.25 108 TYR A O 1
ATOM 890 N N . ILE A 1 109 ? 7.605 8.441 5.113 1.00 92.88 109 ILE A N 1
ATOM 891 C CA . ILE A 1 109 ? 8.697 9.114 5.835 1.00 92.88 109 ILE A CA 1
ATOM 892 C C . ILE A 1 109 ? 9.568 8.088 6.572 1.00 92.88 109 ILE A C 1
ATOM 894 O O . ILE A 1 109 ? 10.792 8.112 6.443 1.00 92.88 109 ILE A O 1
ATOM 898 N N . ASP A 1 110 ? 8.946 7.155 7.291 1.00 93.19 110 ASP A N 1
ATOM 899 C CA . ASP A 1 110 ? 9.628 6.104 8.041 1.00 93.19 110 ASP A CA 1
ATOM 900 C C . ASP A 1 110 ? 10.530 5.237 7.156 1.00 93.19 110 ASP A C 1
ATOM 902 O O . ASP A 1 110 ? 11.671 4.961 7.535 1.00 93.19 110 ASP A O 1
ATOM 906 N N . LEU A 1 111 ? 10.044 4.816 5.983 1.00 91.31 111 LEU A N 1
ATOM 907 C CA . LEU A 1 111 ? 10.824 4.039 5.019 1.00 91.31 111 LEU A CA 1
ATOM 908 C C . LEU A 1 111 ? 12.084 4.800 4.588 1.00 91.31 111 LEU A C 1
ATOM 910 O O . LEU A 1 111 ? 13.182 4.239 4.616 1.00 91.31 111 LEU A O 1
ATOM 914 N N . HIS A 1 112 ? 11.933 6.077 4.231 1.00 84.94 112 HIS A N 1
ATOM 915 C CA . HIS A 1 112 ? 13.031 6.919 3.754 1.00 84.94 112 HIS A CA 1
ATOM 916 C C . HIS A 1 112 ? 14.034 7.274 4.856 1.00 84.94 112 HIS A C 1
ATOM 918 O O . HIS A 1 112 ? 15.237 7.287 4.605 1.00 84.94 112 HIS A O 1
ATOM 924 N N . CYS A 1 113 ? 13.581 7.511 6.090 1.00 83.69 113 CYS A N 1
ATOM 925 C CA . CYS A 1 113 ? 14.480 7.747 7.220 1.00 83.69 113 CYS A CA 1
ATOM 926 C C . CYS A 1 113 ? 15.295 6.500 7.593 1.00 83.69 113 CYS A C 1
ATOM 928 O O . CYS A 1 113 ? 16.400 6.627 8.118 1.00 83.69 113 CYS A O 1
ATOM 930 N N . LYS A 1 114 ? 14.759 5.300 7.337 1.00 75.94 114 LYS A N 1
ATOM 931 C CA . LYS A 1 114 ? 15.390 4.020 7.697 1.00 75.94 114 LYS A CA 1
ATOM 932 C C . LYS A 1 114 ? 16.212 3.395 6.560 1.00 75.94 114 LYS A C 1
ATOM 934 O O . LYS A 1 114 ? 16.965 2.463 6.828 1.00 75.94 114 LYS A O 1
ATOM 939 N N . THR A 1 115 ? 16.116 3.906 5.328 1.00 65.31 115 THR A N 1
ATOM 940 C CA . THR A 1 115 ? 16.788 3.338 4.141 1.00 65.31 115 THR A CA 1
ATOM 941 C C . THR A 1 115 ? 17.769 4.345 3.517 1.00 65.31 115 THR A C 1
ATOM 943 O O . THR A 1 115 ? 17.347 5.228 2.766 1.00 65.31 115 THR A O 1
ATOM 946 N N . PRO A 1 116 ? 19.087 4.244 3.786 1.00 54.66 116 PRO A N 1
ATOM 947 C CA . PRO A 1 116 ? 20.087 5.104 3.150 1.00 54.66 116 PRO A CA 1
ATOM 948 C C . PRO A 1 116 ? 20.125 4.880 1.627 1.00 54.66 116 PRO A C 1
ATOM 950 O O . PRO A 1 116 ? 20.315 3.751 1.184 1.00 54.66 116 PRO A O 1
ATOM 953 N N . GLY A 1 117 ? 19.987 5.944 0.823 1.00 56.75 117 GLY A N 1
ATOM 954 C CA . GLY A 1 117 ? 20.214 5.901 -0.635 1.00 56.75 117 GLY A CA 1
ATOM 955 C C . GLY A 1 117 ? 18.988 6.064 -1.547 1.00 56.75 117 GLY A C 1
ATOM 956 O O . GLY A 1 117 ? 19.159 6.072 -2.763 1.00 56.75 117 GLY A O 1
ATOM 957 N N . MET A 1 118 ? 17.772 6.241 -1.016 1.00 56.16 118 MET A N 1
ATOM 958 C CA . MET A 1 118 ? 16.595 6.568 -1.841 1.00 56.16 118 MET A CA 1
ATOM 959 C C . MET A 1 118 ? 16.605 8.046 -2.279 1.00 56.16 118 MET A C 1
ATOM 961 O O . MET A 1 118 ? 16.620 8.948 -1.441 1.00 56.16 118 MET A O 1
ATOM 965 N N . ILE A 1 119 ? 16.567 8.306 -3.591 1.00 49.41 119 ILE A N 1
ATOM 966 C CA . ILE A 1 119 ? 16.480 9.658 -4.170 1.00 49.41 119 ILE A CA 1
ATOM 967 C C . ILE A 1 119 ? 15.007 10.088 -4.200 1.00 49.41 119 ILE A C 1
ATOM 969 O O . ILE A 1 119 ? 14.236 9.581 -5.005 1.00 49.41 119 ILE A O 1
ATOM 973 N N . CYS A 1 120 ? 14.625 11.039 -3.346 1.00 47.16 120 CYS A N 1
ATOM 974 C CA . CYS A 1 120 ? 13.266 11.583 -3.276 1.00 47.16 120 CYS A CA 1
ATOM 975 C C . CYS A 1 120 ? 13.070 12.700 -4.319 1.00 47.16 120 CYS A C 1
ATOM 977 O O . CYS A 1 120 ? 13.799 13.697 -4.296 1.00 47.16 120 CYS A O 1
ATOM 979 N N . LYS A 1 121 ? 12.080 12.575 -5.218 1.00 45.94 121 LYS A N 1
ATOM 980 C CA . LYS A 1 121 ? 11.632 13.684 -6.088 1.00 45.94 121 LYS A CA 1
ATOM 981 C C . LYS A 1 121 ? 10.409 14.416 -5.520 1.00 45.94 121 LYS A C 1
ATOM 983 O O . LYS A 1 121 ? 10.083 15.508 -5.989 1.00 45.94 121 LYS A O 1
ATOM 988 N N . ALA A 1 122 ? 9.776 13.877 -4.480 1.00 42.28 122 ALA A N 1
ATOM 989 C CA . ALA A 1 122 ? 8.493 14.337 -3.946 1.00 42.28 122 ALA A CA 1
ATOM 990 C C . ALA A 1 122 ? 8.471 15.719 -3.243 1.00 42.28 122 ALA A C 1
ATOM 992 O O . ALA A 1 122 ? 7.432 16.114 -2.723 1.00 42.28 122 ALA A O 1
ATOM 993 N N . ALA A 1 123 ? 9.549 16.512 -3.252 1.00 33.12 123 ALA A N 1
ATOM 994 C CA . ALA A 1 123 ? 9.537 17.856 -2.655 1.00 33.12 123 ALA A CA 1
ATOM 995 C C . ALA A 1 123 ? 9.108 18.989 -3.615 1.00 33.12 123 ALA A C 1
ATOM 997 O O . ALA A 1 123 ? 9.199 20.154 -3.229 1.00 33.12 123 ALA A O 1
ATOM 998 N N . ARG A 1 124 ? 8.677 18.709 -4.861 1.00 32.75 124 ARG A N 1
ATOM 999 C CA . ARG A 1 124 ? 8.448 19.786 -5.853 1.00 32.75 124 ARG A CA 1
ATOM 1000 C C . ARG A 1 124 ? 7.064 19.962 -6.467 1.00 32.75 124 ARG A C 1
ATOM 1002 O O . ARG A 1 124 ? 6.880 20.995 -7.100 1.00 32.75 124 ARG A O 1
ATOM 1009 N N . GLN A 1 125 ? 6.093 19.072 -6.280 1.00 33.56 125 GLN A N 1
ATOM 1010 C CA . GLN A 1 125 ? 4.765 19.249 -6.893 1.00 33.56 125 GLN A CA 1
ATOM 1011 C C . GLN A 1 125 ? 3.634 18.712 -6.008 1.00 33.56 125 GLN A C 1
ATOM 1013 O O . GLN A 1 125 ? 3.049 17.675 -6.288 1.00 33.56 125 GLN A O 1
ATOM 1018 N N . VAL A 1 126 ? 3.318 19.452 -4.944 1.00 31.33 126 VAL A N 1
ATOM 1019 C CA . VAL A 1 126 ? 1.956 19.517 -4.390 1.00 31.33 126 VAL A CA 1
ATOM 1020 C C . VAL A 1 126 ? 1.682 20.982 -4.036 1.00 31.33 126 VAL A C 1
ATOM 1022 O O . VAL A 1 126 ? 1.807 21.393 -2.885 1.00 31.33 126 VAL A O 1
ATOM 1025 N N . VAL A 1 127 ? 1.386 21.772 -5.071 1.00 34.97 127 VAL A N 1
ATOM 1026 C CA . VAL A 1 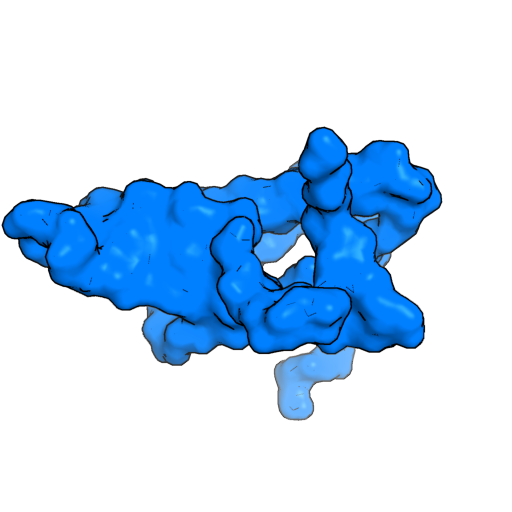127 ? 0.555 22.988 -5.035 1.00 34.97 127 VAL A CA 1
ATOM 1027 C C . VAL A 1 127 ? -0.347 22.916 -6.255 1.00 34.97 127 VAL A C 1
ATOM 1029 O O . VAL A 1 127 ? 0.198 22.599 -7.337 1.00 34.97 127 VAL A O 1
#

Foldseek 3Di:
DDDQVLCQCADPNDGQAKEKDWDQPPDPDRQKIKIWIWGARPVVRDIDTPDIDIASHQALQSLLVRLLVVVVSQCVSCVVVVHADDPSSNGYHYDPDPRNVSSNVNSVVVNPVVDPDHDDPPPPDDD

Secondary structure (DSSP, 8-state):
----HHHHHEETTEE--EEEEEETTSSSSTT-EEEEEEEEETTTTEEEEEEEEEES--SHHHHHHHHHHHHHHHHHHHHHTTPPP-GGGG-EE--S-HHHHHHHHHHHHHHHHHSTT----TTS---

Radius of gyration: 15.05 Å; chains: 1; bounding box: 38×43×37 Å